Protein AF-A0A1M6XMZ6-F1 (afdb_monomer_lite)

Secondary structure (DSSP, 8-state):
-----TTTTTHHHHHHHHHHHTT--SSPPTT-S------GGG-HHHHHHHHHHHHHHHHHHHSPPPTTPPP--PPP----

Radius of gyration: 25.21 Å; chains: 1; bounding box: 42×61×68 Å

pLDDT: mean 78.69, std 12.02, range [51.84, 97.94]

Structure (mmCIF, N/CA/C/O backbone):
data_AF-A0A1M6XMZ6-F1
#
_entry.id   AF-A0A1M6XMZ6-F1
#
loop_
_atom_site.group_PDB
_atom_site.id
_atom_site.type_symbol
_atom_site.label_atom_id
_atom_site.label_alt_id
_atom_site.label_comp_id
_atom_site.label_asym_id
_atom_site.label_entity_id
_atom_site.label_seq_id
_atom_site.pdbx_PDB_ins_code
_atom_site.Cartn_x
_atom_site.Cartn_y
_atom_site.Cartn_z
_atom_site.occupancy
_atom_site.B_iso_or_equiv
_atom_site.auth_seq_id
_atom_site.auth_comp_id
_atom_site.auth_asym_id
_atom_site.auth_atom_id
_atom_site.pdbx_PDB_model_num
ATOM 1 N N . MET A 1 1 ? 13.226 26.218 -7.811 1.00 51.84 1 MET A N 1
ATOM 2 C CA . MET A 1 1 ? 13.828 24.886 -7.571 1.00 51.84 1 MET A CA 1
ATOM 3 C C . MET A 1 1 ? 12.705 23.881 -7.397 1.00 51.84 1 MET A C 1
ATOM 5 O O . MET A 1 1 ? 11.851 24.103 -6.551 1.00 51.84 1 MET A O 1
ATOM 9 N N . LYS A 1 2 ? 12.653 22.837 -8.228 1.00 57.91 2 LYS A N 1
ATOM 10 C CA . LYS A 1 2 ? 11.677 21.751 -8.078 1.00 57.91 2 LYS A CA 1
ATOM 11 C C . LYS A 1 2 ? 12.201 20.814 -6.991 1.00 57.91 2 LYS A C 1
ATOM 13 O O . LYS A 1 2 ? 13.281 20.255 -7.148 1.00 57.91 2 LYS A O 1
ATOM 18 N N . THR A 1 3 ? 11.494 20.704 -5.873 1.00 68.94 3 THR A N 1
ATOM 19 C CA . THR A 1 3 ? 11.831 19.753 -4.811 1.00 68.94 3 THR A CA 1
ATOM 20 C C . THR A 1 3 ? 11.523 18.345 -5.304 1.00 68.94 3 THR A C 1
ATOM 22 O O . THR A 1 3 ? 10.373 18.014 -5.583 1.00 68.94 3 THR A O 1
ATOM 25 N N . ILE A 1 4 ? 12.562 17.524 -5.447 1.00 65.75 4 ILE A N 1
ATOM 26 C CA . ILE A 1 4 ? 12.412 16.098 -5.741 1.00 65.7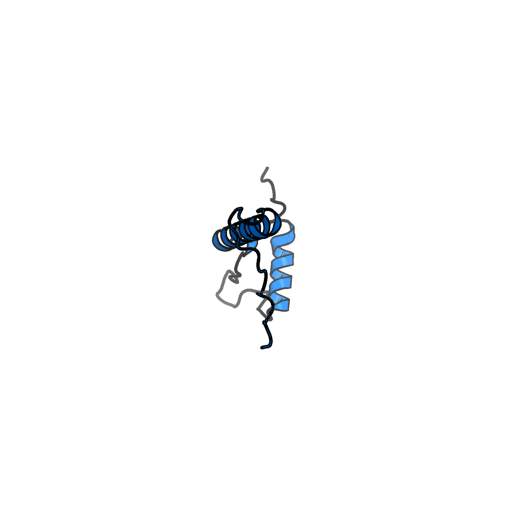5 4 ILE A CA 1
ATOM 27 C C . ILE A 1 4 ? 11.862 15.451 -4.469 1.00 65.75 4 ILE A C 1
ATOM 29 O O . ILE A 1 4 ? 12.483 15.520 -3.408 1.00 65.75 4 ILE A O 1
ATOM 33 N N . SER A 1 5 ? 10.665 14.871 -4.552 1.00 70.31 5 SER A N 1
ATOM 34 C CA . SER A 1 5 ? 10.096 14.104 -3.442 1.00 70.31 5 SER A CA 1
ATOM 35 C C . SER A 1 5 ? 10.979 12.883 -3.166 1.00 70.31 5 SER A C 1
ATOM 37 O O . SER A 1 5 ? 11.473 12.265 -4.106 1.00 70.31 5 SER A O 1
ATOM 39 N N . SER A 1 6 ? 11.126 12.470 -1.903 1.00 68.19 6 SER A N 1
ATOM 40 C CA . SER A 1 6 ? 11.842 11.230 -1.542 1.00 68.19 6 SER A CA 1
ATOM 41 C C . SER A 1 6 ? 11.321 9.986 -2.279 1.00 68.19 6 SER A C 1
ATOM 43 O O . SER A 1 6 ? 12.038 8.998 -2.375 1.00 68.19 6 SER A O 1
ATOM 45 N N . ILE A 1 7 ? 10.085 10.022 -2.786 1.00 66.06 7 ILE A N 1
ATOM 46 C CA . ILE A 1 7 ? 9.490 8.942 -3.585 1.00 66.06 7 ILE A CA 1
ATOM 47 C C . ILE A 1 7 ? 10.079 8.916 -5.005 1.00 66.06 7 ILE A C 1
ATOM 49 O O . ILE A 1 7 ? 10.235 7.853 -5.595 1.00 66.06 7 ILE A O 1
ATOM 53 N N . GLU A 1 8 ? 10.428 10.074 -5.571 1.00 72.62 8 GLU A N 1
ATOM 54 C CA . GLU A 1 8 ? 10.955 10.170 -6.937 1.00 72.62 8 GLU A CA 1
ATOM 55 C C . GLU A 1 8 ? 12.430 9.775 -7.035 1.00 72.62 8 GLU A C 1
ATOM 57 O O . GLU A 1 8 ? 12.839 9.269 -8.076 1.00 72.62 8 GLU A O 1
ATOM 62 N N . SER A 1 9 ? 13.212 9.928 -5.960 1.00 76.31 9 SER A N 1
ATOM 63 C CA . SER A 1 9 ? 14.663 9.688 -5.987 1.00 76.31 9 SER A CA 1
ATOM 64 C C . SER A 1 9 ? 15.059 8.250 -6.338 1.00 76.31 9 SER A C 1
ATOM 66 O O . SER A 1 9 ? 16.140 8.038 -6.873 1.00 76.31 9 SER A O 1
ATOM 68 N N . ASN A 1 10 ? 14.189 7.270 -6.073 1.00 78.50 10 ASN A N 1
ATOM 69 C CA . ASN A 1 10 ? 14.438 5.850 -6.350 1.00 78.50 10 ASN A CA 1
ATOM 70 C C . ASN A 1 10 ? 13.369 5.210 -7.250 1.00 78.50 10 ASN A C 1
ATOM 72 O O . ASN A 1 10 ? 13.342 3.989 -7.421 1.00 78.50 10 ASN A O 1
ATOM 76 N N . ALA A 1 11 ? 12.469 6.013 -7.825 1.00 78.19 11 ALA A N 1
ATOM 77 C CA . ALA A 1 11 ? 11.309 5.497 -8.546 1.00 78.19 11 ALA A CA 1
ATOM 78 C C . ALA A 1 11 ? 11.697 4.651 -9.771 1.00 78.19 11 ALA A C 1
ATOM 80 O O . ALA A 1 11 ? 11.048 3.642 -10.043 1.00 78.19 11 ALA A O 1
ATOM 81 N N . GLU A 1 12 ? 12.748 5.031 -10.501 1.00 79.25 12 GLU A N 1
ATOM 82 C CA . GLU A 1 12 ? 13.207 4.297 -11.689 1.00 79.25 12 GLU A CA 1
ATOM 83 C C . GLU A 1 12 ? 13.872 2.966 -11.331 1.00 79.25 12 GLU A C 1
ATOM 85 O O . GLU A 1 12 ? 13.468 1.929 -11.856 1.00 79.25 12 GLU A O 1
ATOM 90 N N . ALA A 1 13 ? 14.805 2.969 -10.373 1.00 84.50 13 ALA A N 1
ATOM 91 C CA . ALA A 1 13 ? 15.472 1.755 -9.898 1.00 84.50 13 ALA A CA 1
ATOM 92 C C . ALA A 1 13 ? 14.464 0.738 -9.339 1.00 84.50 13 ALA A C 1
ATOM 94 O O . ALA A 1 13 ? 14.507 -0.447 -9.671 1.00 84.50 13 ALA A O 1
ATOM 95 N N . ARG A 1 14 ? 13.485 1.214 -8.558 1.00 83.38 14 ARG A N 1
ATOM 96 C CA . ARG A 1 14 ? 12.399 0.378 -8.036 1.00 83.38 14 ARG A CA 1
ATOM 97 C C . ARG A 1 14 ? 11.528 -0.205 -9.149 1.00 83.38 14 ARG A C 1
ATOM 99 O O . ARG A 1 14 ? 11.144 -1.369 -9.072 1.00 83.38 14 ARG A O 1
ATOM 106 N N . ARG A 1 15 ? 11.196 0.582 -10.179 1.00 80.19 15 ARG A N 1
ATOM 107 C CA . ARG A 1 15 ? 10.413 0.099 -11.329 1.00 80.19 15 ARG A CA 1
ATOM 108 C C . ARG A 1 15 ? 11.169 -0.976 -12.102 1.00 80.19 15 ARG A C 1
ATOM 110 O O . ARG A 1 15 ? 10.570 -2.003 -12.402 1.00 80.19 15 ARG A O 1
ATOM 117 N N . ALA A 1 16 ? 12.458 -0.770 -12.368 1.00 83.94 16 ALA A N 1
ATOM 118 C CA . ALA A 1 16 ? 13.301 -1.756 -13.038 1.00 83.94 16 ALA A CA 1
ATOM 119 C C . ALA A 1 16 ? 13.359 -3.079 -12.254 1.00 83.94 16 ALA A C 1
ATOM 121 O O . ALA A 1 16 ? 13.078 -4.130 -12.826 1.00 83.94 16 ALA A O 1
ATOM 122 N N . TRP A 1 17 ? 13.602 -3.014 -10.938 1.00 85.88 17 TRP A N 1
ATOM 123 C CA . TRP A 1 17 ? 13.603 -4.193 -10.064 1.00 85.88 17 TRP A CA 1
ATOM 124 C C . TRP A 1 17 ? 12.250 -4.926 -10.051 1.00 85.88 17 TRP A C 1
ATOM 126 O O . TRP A 1 17 ? 12.189 -6.138 -10.235 1.00 85.88 17 TRP A O 1
ATOM 136 N N . LEU A 1 18 ? 11.133 -4.205 -9.912 1.00 84.31 18 LEU A N 1
ATOM 137 C CA . LEU A 1 18 ? 9.808 -4.835 -9.926 1.00 84.31 18 LEU A CA 1
ATOM 138 C C . LEU A 1 18 ? 9.505 -5.536 -11.256 1.00 84.31 18 LEU A C 1
ATOM 140 O O . LEU A 1 18 ? 8.825 -6.559 -11.264 1.00 84.31 18 LEU A O 1
ATOM 144 N N . ARG A 1 19 ? 9.988 -4.999 -12.382 1.00 84.25 19 ARG A N 1
ATOM 145 C CA . ARG A 1 19 ? 9.794 -5.638 -13.687 1.00 84.25 19 ARG A CA 1
ATOM 146 C C . ARG A 1 19 ? 10.618 -6.902 -13.842 1.00 84.25 19 ARG A C 1
ATOM 148 O O . ARG A 1 19 ? 10.075 -7.881 -14.347 1.00 84.25 19 ARG A O 1
ATOM 155 N N . SER A 1 20 ? 11.865 -6.906 -13.369 1.00 87.81 20 SER A N 1
ATOM 156 C CA . SER A 1 20 ? 12.679 -8.123 -13.390 1.00 87.81 20 SER A CA 1
ATOM 157 C C . SER A 1 20 ? 12.049 -9.236 -12.553 1.00 87.81 20 SER A C 1
ATOM 159 O O . SER A 1 20 ? 11.967 -10.363 -13.026 1.00 87.81 20 SER A O 1
ATOM 161 N N . GLU A 1 21 ? 11.521 -8.915 -11.368 1.00 87.38 21 GLU A N 1
ATOM 162 C CA . GLU A 1 21 ? 10.827 -9.889 -10.507 1.00 87.38 21 GLU A CA 1
ATOM 163 C C . GLU A 1 21 ? 9.542 -10.440 -11.147 1.00 87.38 21 GLU A C 1
ATOM 165 O O . GLU A 1 21 ? 9.191 -11.602 -10.968 1.00 87.38 21 GLU A O 1
ATOM 170 N N . GLN A 1 22 ? 8.826 -9.615 -11.915 1.00 85.06 22 GLN A N 1
ATOM 171 C CA . GLN A 1 22 ? 7.566 -9.997 -12.564 1.00 85.06 22 GLN A CA 1
ATOM 172 C C . GLN A 1 22 ? 7.759 -10.649 -13.943 1.00 85.06 22 G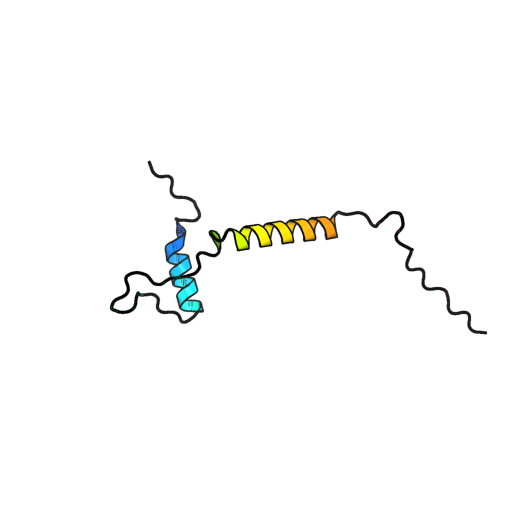LN A C 1
ATOM 174 O O . GLN A 1 22 ? 6.768 -10.973 -14.598 1.00 85.06 22 GLN A O 1
ATOM 179 N N . GLY A 1 23 ? 9.003 -10.807 -14.413 1.00 86.38 23 GLY A N 1
ATOM 180 C CA . GLY A 1 23 ? 9.299 -11.275 -15.771 1.00 86.38 23 GLY A CA 1
ATOM 181 C C . GLY A 1 23 ? 8.765 -10.340 -16.864 1.00 86.38 23 GLY A C 1
ATOM 182 O O . GLY A 1 23 ? 8.503 -10.778 -17.983 1.00 86.38 23 GLY A O 1
ATOM 183 N N . LEU A 1 24 ? 8.553 -9.061 -16.537 1.00 82.44 24 LEU A N 1
ATOM 184 C CA . LEU A 1 24 ? 8.019 -8.065 -17.459 1.00 82.44 24 LEU A CA 1
ATOM 185 C C . LEU A 1 24 ? 9.149 -7.384 -18.246 1.00 82.44 24 LEU A C 1
ATOM 187 O O . LEU A 1 24 ? 10.225 -7.147 -17.691 1.00 82.44 24 LEU A O 1
ATOM 191 N N . PRO A 1 25 ? 8.903 -6.985 -19.508 1.00 79.62 25 PRO A N 1
ATOM 192 C CA . PRO A 1 25 ? 9.871 -6.226 -20.293 1.00 79.62 25 PRO A CA 1
ATOM 193 C C . PRO A 1 25 ? 10.264 -4.921 -19.595 1.00 79.62 25 PRO A C 1
ATOM 195 O O . PRO A 1 25 ? 9.401 -4.120 -19.231 1.00 79.62 25 PRO A O 1
ATOM 198 N N . VAL A 1 26 ? 11.568 -4.709 -19.403 1.00 77.44 26 VAL A N 1
ATOM 199 C CA . VAL A 1 26 ? 12.103 -3.483 -18.785 1.00 77.44 26 VAL A CA 1
ATOM 200 C C . VAL A 1 26 ? 12.003 -2.300 -19.750 1.00 77.44 26 VAL A C 1
ATOM 202 O O . VAL A 1 26 ? 11.673 -1.194 -19.317 1.00 77.44 26 VAL A O 1
ATOM 205 N N . GLU A 1 27 ? 12.193 -2.573 -21.042 1.00 81.12 27 GLU A N 1
ATOM 206 C CA . GLU A 1 27 ? 12.077 -1.612 -22.137 1.00 81.12 27 GLU A CA 1
ATOM 207 C C . GLU A 1 27 ? 10.677 -1.615 -22.778 1.00 81.12 27 GLU A C 1
ATOM 209 O O . GLU A 1 27 ? 10.004 -2.654 -22.801 1.00 81.12 27 GLU A O 1
ATOM 214 N N . PRO A 1 28 ? 10.212 -0.467 -23.308 1.00 75.31 28 PRO A N 1
ATOM 215 C CA . PRO A 1 28 ? 9.014 -0.400 -24.136 1.00 75.31 28 PRO A CA 1
ATOM 216 C C . PRO A 1 28 ? 9.130 -1.294 -25.371 1.00 75.31 28 PRO A C 1
ATOM 218 O O . PRO A 1 28 ? 10.179 -1.365 -26.003 1.00 75.31 28 P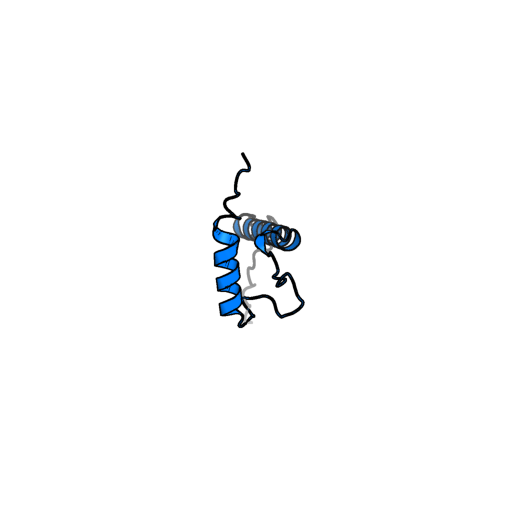RO A O 1
ATOM 221 N N . ALA A 1 29 ? 8.030 -1.955 -25.733 1.00 76.38 29 ALA A N 1
ATOM 222 C CA . ALA A 1 29 ? 7.939 -2.655 -27.008 1.00 76.38 29 ALA A CA 1
ATOM 223 C C . ALA A 1 29 ? 7.925 -1.656 -28.175 1.00 76.38 29 ALA A C 1
ATOM 225 O O . ALA A 1 29 ? 7.464 -0.519 -28.024 1.00 76.38 29 ALA A O 1
ATOM 226 N N . ASP A 1 30 ? 8.363 -2.105 -29.350 1.00 80.12 30 ASP A N 1
ATOM 227 C CA . ASP A 1 30 ? 8.337 -1.296 -30.568 1.00 80.12 30 ASP A CA 1
ATOM 228 C C . ASP A 1 30 ? 6.938 -0.720 -30.830 1.00 80.12 30 ASP A C 1
ATOM 230 O O . ASP A 1 30 ? 5.918 -1.405 -30.725 1.00 80.12 30 ASP A O 1
ATOM 234 N N . GLY A 1 31 ? 6.885 0.575 -31.149 1.00 79.69 31 GLY A N 1
ATOM 235 C CA . GLY A 1 31 ? 5.632 1.305 -31.363 1.00 79.69 31 GLY A CA 1
ATOM 236 C C . GLY A 1 31 ? 4.939 1.805 -30.087 1.00 79.69 31 GLY A C 1
ATOM 237 O O . GLY A 1 31 ? 3.935 2.509 -30.189 1.00 79.69 31 GLY A O 1
ATOM 238 N N . TYR A 1 32 ? 5.478 1.521 -28.897 1.00 73.50 32 TYR A N 1
ATOM 239 C CA . TYR A 1 32 ? 4.992 2.060 -27.625 1.00 73.50 32 TYR A CA 1
ATOM 240 C C . TYR A 1 32 ? 5.996 3.032 -27.003 1.00 73.50 32 TYR A C 1
ATOM 242 O O . TYR A 1 32 ? 7.204 2.840 -27.058 1.00 73.50 32 TYR A O 1
ATOM 250 N N . THR A 1 33 ? 5.489 4.085 -26.358 1.00 72.81 33 THR A N 1
ATOM 251 C CA . THR A 1 33 ? 6.325 5.113 -25.710 1.00 72.81 33 THR A CA 1
ATOM 252 C C . THR A 1 33 ? 6.476 4.912 -24.204 1.00 72.81 33 THR A C 1
ATOM 254 O O . THR A 1 33 ? 7.309 5.560 -23.577 1.00 72.81 33 THR A O 1
ATOM 257 N N . VAL A 1 34 ? 5.657 4.044 -23.594 1.00 67.12 34 VAL A N 1
ATOM 258 C CA . VAL A 1 34 ? 5.623 3.839 -22.140 1.00 67.12 34 VAL A CA 1
ATOM 259 C C . VAL A 1 34 ? 5.227 2.403 -21.807 1.00 67.12 34 VAL A C 1
ATOM 261 O O . VAL A 1 34 ? 4.170 1.933 -22.227 1.00 67.12 34 VAL A O 1
ATOM 264 N N . VAL A 1 35 ? 6.000 1.742 -20.944 1.00 69.69 35 VAL A N 1
ATOM 265 C CA . VAL A 1 35 ? 5.558 0.517 -20.261 1.00 69.69 35 VAL A CA 1
ATOM 266 C C . VAL A 1 35 ? 4.695 0.921 -19.063 1.00 69.69 35 VAL A C 1
ATOM 268 O O . VAL A 1 35 ? 5.206 1.419 -18.054 1.00 69.69 35 VAL A O 1
ATOM 271 N N . ARG A 1 36 ? 3.367 0.757 -19.156 1.00 69.62 36 ARG A N 1
ATOM 272 C CA . ARG A 1 36 ? 2.456 1.083 -18.043 1.00 69.62 36 ARG A CA 1
ATOM 273 C C . ARG A 1 36 ? 2.651 0.089 -16.902 1.00 69.62 36 ARG A C 1
ATOM 275 O O . ARG A 1 36 ? 2.288 -1.073 -17.011 1.00 69.62 36 ARG A O 1
ATOM 282 N N . GLN A 1 37 ? 3.175 0.577 -15.785 1.00 71.19 37 GLN A N 1
ATOM 283 C CA . GLN A 1 37 ? 3.228 -0.151 -14.522 1.00 71.19 37 GLN A CA 1
ATOM 284 C C . GLN A 1 37 ? 2.391 0.601 -13.488 1.00 71.19 37 GLN A C 1
ATOM 286 O O . GLN A 1 37 ? 2.411 1.833 -13.450 1.00 71.19 37 GLN A O 1
ATOM 291 N N . SER A 1 38 ? 1.624 -0.136 -12.683 1.00 72.75 38 SER A N 1
ATOM 292 C CA . SER A 1 38 ? 0.822 0.440 -11.601 1.00 72.75 38 SER A CA 1
ATOM 293 C C . SER A 1 38 ? 1.732 1.177 -10.620 1.00 72.75 38 SER A C 1
ATOM 295 O O . SER A 1 38 ? 2.623 0.578 -10.015 1.00 72.75 38 SER A O 1
ATOM 297 N N . ASP A 1 39 ? 1.509 2.481 -10.453 1.00 75.38 39 ASP A N 1
ATOM 298 C CA . ASP A 1 39 ? 2.210 3.281 -9.451 1.00 75.38 39 ASP A CA 1
ATOM 299 C C . ASP A 1 39 ? 1.469 3.136 -8.114 1.00 75.38 39 ASP A C 1
ATOM 301 O O . ASP A 1 39 ? 0.716 4.008 -7.676 1.00 75.38 39 ASP A O 1
ATOM 305 N N . PHE A 1 40 ? 1.613 1.955 -7.511 1.00 73.94 40 PHE A N 1
ATOM 306 C CA . PHE A 1 40 ? 0.914 1.547 -6.291 1.00 73.94 40 PHE A CA 1
ATOM 307 C C . PHE A 1 40 ? 1.058 2.569 -5.156 1.00 73.94 40 PHE A C 1
ATOM 309 O O . PHE A 1 40 ? 0.091 2.888 -4.470 1.00 73.94 40 PHE A O 1
ATOM 316 N N . GLU A 1 41 ? 2.239 3.170 -5.028 1.00 70.19 41 GLU A N 1
ATOM 317 C CA . GLU A 1 41 ? 2.556 4.177 -4.010 1.00 70.19 41 GLU A CA 1
ATOM 318 C C . GLU A 1 41 ? 1.800 5.499 -4.219 1.00 70.19 41 GLU A C 1
ATOM 320 O O . GLU A 1 41 ? 1.580 6.257 -3.268 1.00 70.19 41 GLU A O 1
ATOM 325 N N . LYS A 1 42 ? 1.358 5.771 -5.453 1.00 78.06 42 LYS A N 1
ATOM 326 C CA . LYS A 1 42 ? 0.503 6.912 -5.815 1.00 78.06 42 LYS A CA 1
ATOM 327 C C . LYS A 1 42 ? -0.983 6.551 -5.866 1.00 78.06 42 LYS A C 1
ATOM 329 O O . LYS A 1 42 ? -1.817 7.447 -6.006 1.00 78.06 42 LYS A O 1
ATOM 334 N N . SER A 1 43 ? -1.338 5.272 -5.731 1.00 84.69 43 SER A N 1
ATOM 335 C CA . SER A 1 43 ? -2.731 4.829 -5.746 1.00 84.69 43 SER A CA 1
ATOM 336 C C . SER A 1 43 ? -3.482 5.365 -4.530 1.00 84.69 43 SER A C 1
ATOM 338 O O . SER A 1 43 ? -3.220 4.987 -3.387 1.00 84.69 43 SER A O 1
ATOM 340 N N . ARG A 1 44 ? -4.469 6.234 -4.779 1.00 89.81 44 ARG A N 1
ATOM 341 C CA . ARG A 1 44 ? -5.370 6.745 -3.733 1.00 89.81 44 ARG A CA 1
ATOM 342 C C . ARG A 1 44 ? -6.146 5.615 -3.061 1.00 89.81 44 ARG A C 1
ATOM 344 O O . ARG A 1 44 ? -6.323 5.645 -1.849 1.00 89.81 44 ARG A O 1
ATOM 351 N N . VAL A 1 45 ? -6.558 4.618 -3.845 1.00 91.25 45 VAL A N 1
ATOM 352 C CA . VAL A 1 45 ? -7.309 3.456 -3.356 1.00 91.25 45 VAL A CA 1
ATOM 353 C C . VAL A 1 45 ? -6.450 2.638 -2.400 1.00 91.25 45 VAL A C 1
ATOM 355 O O . VAL A 1 45 ? -6.896 2.346 -1.296 1.00 91.25 45 VAL A O 1
ATOM 358 N N . TRP A 1 46 ? -5.200 2.335 -2.769 1.00 89.44 46 TRP A N 1
ATOM 359 C CA . TRP A 1 46 ? -4.317 1.588 -1.872 1.00 89.44 46 TRP A CA 1
ATOM 360 C C . TRP A 1 46 ? -4.055 2.343 -0.567 1.00 89.44 46 TRP A C 1
ATOM 362 O O . TRP A 1 46 ? -4.172 1.759 0.506 1.00 89.44 46 TRP A O 1
ATOM 372 N N . ARG A 1 47 ? -3.771 3.650 -0.642 1.00 91.31 47 ARG A N 1
ATOM 373 C CA . ARG A 1 47 ? -3.559 4.481 0.554 1.00 91.31 47 ARG A CA 1
ATOM 374 C C . ARG A 1 47 ? -4.774 4.465 1.479 1.00 91.31 47 ARG A C 1
ATOM 376 O O . ARG A 1 47 ? -4.611 4.307 2.683 1.00 91.31 47 ARG A O 1
ATOM 383 N N . ALA A 1 48 ? -5.978 4.598 0.924 1.00 95.62 48 ALA A N 1
ATOM 384 C CA . ALA A 1 48 ? -7.211 4.549 1.703 1.00 95.62 48 ALA A CA 1
ATOM 385 C C . ALA A 1 48 ? -7.400 3.183 2.384 1.00 95.62 48 ALA A C 1
ATOM 387 O O . ALA A 1 48 ? -7.690 3.136 3.576 1.00 95.62 48 ALA A O 1
ATOM 388 N N . ILE A 1 49 ? -7.168 2.084 1.656 1.00 96.19 49 ILE A N 1
ATOM 389 C CA . ILE A 1 49 ? -7.240 0.721 2.205 1.00 96.19 49 ILE A CA 1
ATOM 390 C C . ILE A 1 49 ? -6.215 0.533 3.326 1.00 96.19 49 ILE A C 1
ATOM 392 O O . ILE A 1 49 ? -6.558 0.022 4.388 1.00 96.19 49 ILE A O 1
ATOM 396 N N . PHE A 1 50 ? -4.973 0.973 3.119 1.00 94.19 50 PHE A N 1
ATOM 397 C CA . PHE A 1 50 ? -3.915 0.871 4.121 1.00 94.19 50 PHE A CA 1
ATOM 398 C C . PHE A 1 50 ? -4.268 1.638 5.403 1.00 94.19 50 PHE A C 1
ATOM 400 O O . PHE A 1 50 ? -4.139 1.097 6.498 1.00 94.19 50 PHE A O 1
ATOM 407 N N . ILE A 1 51 ? -4.772 2.871 5.274 1.00 96.62 51 ILE A N 1
ATOM 408 C CA . ILE A 1 51 ? -5.229 3.678 6.416 1.00 96.62 51 ILE A CA 1
ATOM 409 C C . ILE A 1 51 ? -6.376 2.973 7.150 1.00 96.62 51 ILE A C 1
ATOM 411 O O . ILE A 1 51 ? -6.335 2.857 8.372 1.00 96.62 51 ILE A O 1
ATOM 415 N N . ALA A 1 52 ? -7.376 2.466 6.425 1.00 97.81 52 ALA A N 1
ATOM 416 C CA . ALA A 1 52 ? -8.500 1.749 7.024 1.00 97.81 52 ALA A CA 1
ATOM 417 C C . ALA A 1 52 ? -8.043 0.495 7.788 1.00 97.81 52 ALA A C 1
ATOM 419 O O . ALA A 1 52 ? -8.489 0.260 8.910 1.00 97.81 52 ALA A O 1
ATOM 420 N N . ALA A 1 53 ? -7.109 -0.274 7.221 1.00 97.81 53 ALA A N 1
ATOM 421 C CA . ALA A 1 53 ? -6.528 -1.438 7.880 1.00 97.81 53 ALA A CA 1
ATOM 422 C C . ALA A 1 53 ? -5.763 -1.051 9.156 1.00 97.81 53 ALA A C 1
ATOM 424 O O . ALA A 1 53 ? -5.949 -1.683 10.194 1.00 97.81 53 ALA A O 1
ATOM 425 N N . ALA A 1 54 ? -4.959 0.015 9.113 1.00 97.81 54 ALA A N 1
ATOM 426 C CA . ALA A 1 54 ? -4.243 0.514 10.286 1.00 97.81 54 ALA A CA 1
ATOM 427 C C . ALA A 1 54 ? -5.205 0.943 11.409 1.00 97.81 54 ALA A C 1
ATOM 429 O O . ALA A 1 54 ? -4.975 0.617 12.573 1.00 97.81 54 ALA A O 1
ATOM 430 N N . ILE A 1 55 ? -6.312 1.610 11.062 1.00 97.94 55 ILE A N 1
ATOM 431 C CA . ILE A 1 55 ? -7.365 1.976 12.020 1.00 97.94 55 ILE A CA 1
ATOM 432 C C . ILE A 1 55 ? -7.999 0.721 12.631 1.00 97.94 55 ILE A C 1
ATOM 434 O O . ILE A 1 55 ? -8.133 0.650 13.849 1.00 97.94 55 ILE A O 1
ATOM 438 N N . ALA A 1 56 ? -8.352 -0.278 11.817 1.00 97.12 56 ALA A N 1
ATOM 439 C CA . ALA A 1 56 ? -8.950 -1.523 12.301 1.00 97.12 56 ALA A CA 1
ATOM 440 C C . ALA A 1 56 ? -8.021 -2.279 13.267 1.00 97.12 56 ALA A C 1
ATOM 442 O O . ALA A 1 56 ? -8.471 -2.753 14.307 1.00 97.12 56 ALA A O 1
ATOM 443 N N . VAL A 1 57 ? -6.719 -2.340 12.964 1.00 97.62 57 VAL A N 1
ATOM 444 C CA . VAL A 1 57 ? -5.709 -2.927 13.861 1.00 97.62 57 VAL A CA 1
ATOM 445 C C . VAL A 1 57 ? -5.606 -2.129 15.160 1.00 97.62 57 VAL A C 1
ATOM 447 O O . VAL A 1 57 ? -5.599 -2.719 16.236 1.00 97.62 57 VAL A O 1
ATOM 450 N N . GLY A 1 58 ? -5.578 -0.795 15.085 1.00 96.81 58 GLY A N 1
ATOM 451 C CA . GLY A 1 58 ? -5.587 0.053 16.276 1.00 96.81 58 GLY A CA 1
ATOM 452 C C . GLY A 1 58 ? -6.822 -0.190 17.148 1.00 96.81 58 GLY A C 1
ATOM 453 O O . GLY A 1 58 ? -6.705 -0.355 18.357 1.00 96.81 58 GLY A O 1
ATOM 454 N N . ILE A 1 59 ? -7.999 -0.299 16.534 1.00 94.81 59 ILE A N 1
ATOM 455 C CA . ILE A 1 59 ? -9.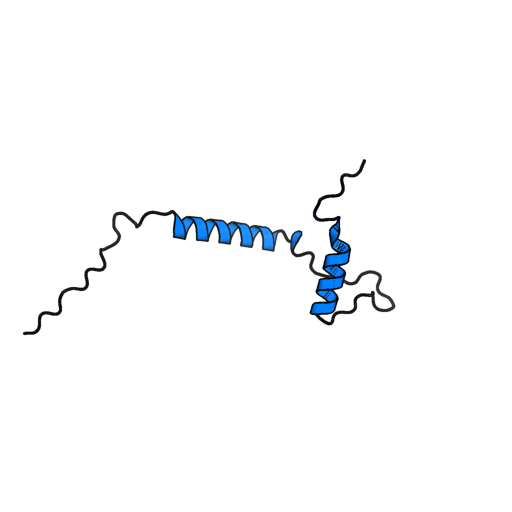240 -0.644 17.233 1.00 94.81 59 ILE A CA 1
ATOM 456 C C . ILE A 1 59 ? -9.112 -2.001 17.932 1.00 94.81 59 ILE A C 1
ATOM 458 O O . ILE A 1 59 ? -9.361 -2.087 19.129 1.00 94.81 59 ILE A O 1
ATOM 462 N N . ALA A 1 60 ? -8.674 -3.037 17.217 1.00 92.19 60 ALA A N 1
ATOM 463 C CA . ALA A 1 60 ? -8.561 -4.386 17.764 1.00 92.19 60 ALA A CA 1
ATOM 464 C C . ALA A 1 60 ? -7.577 -4.487 18.943 1.00 92.19 60 ALA A C 1
ATOM 466 O O . ALA A 1 60 ? -7.780 -5.305 19.836 1.00 92.19 60 ALA A O 1
ATOM 467 N N . LEU A 1 61 ? -6.515 -3.676 18.946 1.00 95.19 61 LEU A N 1
ATOM 468 C CA . LEU A 1 61 ? -5.488 -3.705 19.990 1.00 95.19 61 LEU A CA 1
ATOM 469 C C . LEU A 1 61 ? -5.807 -2.809 21.191 1.00 95.19 61 LEU A C 1
ATOM 471 O O . LEU A 1 61 ? -5.391 -3.128 22.303 1.00 95.19 61 LEU A O 1
ATOM 475 N N . PHE A 1 62 ? -6.496 -1.684 20.978 1.00 93.56 62 PHE A N 1
ATOM 476 C CA . PHE A 1 62 ? -6.653 -0.644 22.001 1.00 93.56 62 PHE A CA 1
ATOM 477 C C . PHE A 1 62 ? -8.091 -0.436 22.477 1.00 93.56 62 PHE A C 1
ATOM 479 O O . PHE A 1 62 ? -8.283 0.270 23.468 1.00 93.56 62 PHE A O 1
ATOM 486 N N . GLN A 1 63 ? -9.105 -1.015 21.823 1.00 88.31 63 GLN A N 1
ATOM 487 C CA . GLN A 1 63 ? -10.457 -0.952 22.372 1.00 88.31 63 GLN A CA 1
ATOM 488 C C . GLN A 1 63 ? -10.592 -1.905 23.566 1.00 88.31 63 GLN A C 1
ATOM 490 O O . GLN A 1 63 ? -10.341 -3.104 23.424 1.00 88.31 63 GLN A O 1
ATOM 495 N N . PRO A 1 64 ? -10.993 -1.397 24.747 1.00 80.62 64 PRO A N 1
ATOM 496 C CA . PRO A 1 64 ? -11.287 -2.255 25.882 1.00 80.62 64 PRO A CA 1
ATOM 497 C C . PRO A 1 64 ? -12.461 -3.178 25.547 1.00 80.62 64 PRO A C 1
ATOM 499 O O . PRO A 1 64 ? -13.332 -2.831 24.743 1.00 80.62 64 PRO A O 1
ATOM 502 N N . ALA A 1 65 ? -12.486 -4.352 26.184 1.00 76.31 65 ALA A N 1
ATOM 503 C CA . ALA A 1 65 ? -13.603 -5.276 26.053 1.00 76.31 65 ALA A CA 1
ATOM 504 C C . ALA A 1 65 ? -14.925 -4.543 26.357 1.00 76.31 65 ALA A C 1
ATOM 506 O O . ALA A 1 65 ? -14.959 -3.725 27.285 1.00 76.31 65 ALA A O 1
ATOM 507 N N . PRO A 1 66 ? -15.998 -4.806 25.585 1.00 75.69 66 PRO A N 1
ATOM 508 C CA . PRO A 1 66 ? -17.287 -4.178 25.832 1.00 75.69 66 PRO A CA 1
ATOM 509 C C . PRO A 1 66 ? -17.700 -4.408 27.287 1.00 75.69 66 PRO A C 1
ATOM 511 O O . PRO A 1 66 ? -17.586 -5.529 27.782 1.00 75.69 66 PRO A O 1
ATOM 514 N N . ALA A 1 67 ? -18.190 -3.363 27.959 1.00 72.50 67 ALA A N 1
ATOM 515 C CA . ALA A 1 67 ? -18.593 -3.438 29.367 1.00 72.50 67 ALA A CA 1
ATOM 516 C C . ALA A 1 67 ? -19.671 -4.512 29.622 1.00 72.50 67 ALA A C 1
ATOM 518 O O . ALA A 1 67 ? -19.705 -5.098 30.698 1.00 72.50 67 ALA A O 1
ATOM 519 N N . ASP A 1 68 ? -20.478 -4.813 28.599 1.00 72.25 68 ASP A N 1
ATOM 520 C CA . ASP A 1 68 ? -21.540 -5.823 28.626 1.00 72.25 68 ASP A CA 1
ATOM 521 C C . ASP A 1 68 ? -21.160 -7.125 27.902 1.00 72.25 68 ASP A C 1
ATOM 523 O O . ASP A 1 68 ? -22.030 -7.931 27.567 1.00 72.25 68 ASP A O 1
ATOM 527 N N . ALA A 1 69 ? -19.875 -7.345 27.597 1.00 65.69 69 ALA A N 1
ATOM 528 C CA . ALA A 1 69 ? -19.446 -8.605 27.006 1.00 65.69 69 ALA A CA 1
ATOM 529 C C . ALA A 1 69 ? -19.745 -9.741 28.001 1.00 65.69 69 ALA A C 1
ATOM 531 O O . ALA A 1 69 ? -19.191 -9.730 29.104 1.00 65.69 69 ALA A O 1
ATOM 532 N N . PRO A 1 70 ? -20.599 -10.726 27.654 1.00 68.69 70 PRO A N 1
ATOM 533 C CA . PRO A 1 70 ? -20.841 -11.848 28.540 1.00 68.69 70 PRO A CA 1
ATOM 534 C C . PRO A 1 70 ? -19.510 -12.555 28.777 1.00 68.69 70 PRO A C 1
ATOM 536 O O . PRO A 1 70 ? -18.841 -12.980 27.831 1.00 68.69 70 PRO A O 1
ATOM 539 N N . THR A 1 71 ? -19.111 -12.669 30.043 1.00 64.88 71 THR A N 1
ATOM 540 C CA . THR A 1 71 ? -17.984 -13.505 30.437 1.00 64.88 71 THR A CA 1
ATOM 54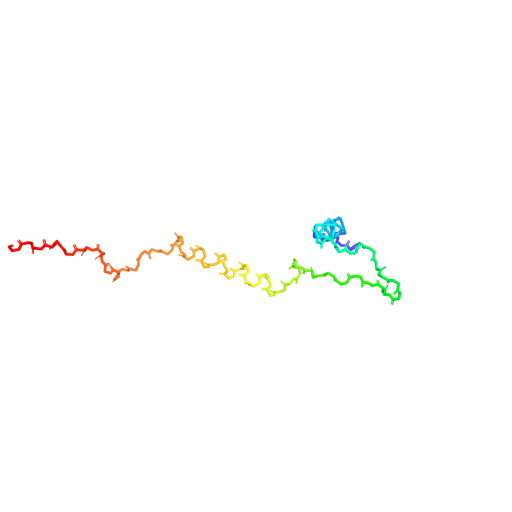1 C C . THR A 1 71 ? -18.267 -14.887 29.869 1.00 64.88 71 THR A C 1
ATOM 543 O O . THR A 1 71 ? -19.309 -15.472 30.171 1.00 64.88 71 THR A O 1
ATOM 546 N N . ALA A 1 72 ? -17.380 -15.399 29.015 1.00 65.19 72 ALA A N 1
ATOM 547 C CA . ALA A 1 72 ? -17.462 -16.757 28.495 1.00 65.19 72 ALA A CA 1
ATOM 548 C C . ALA A 1 72 ? -17.154 -17.759 29.624 1.00 65.19 72 ALA A C 1
ATOM 550 O O . ALA A 1 72 ? -16.190 -18.515 29.577 1.00 65.19 72 ALA A O 1
ATOM 551 N N . THR A 1 73 ? -17.959 -17.740 30.680 1.00 59.78 73 THR A N 1
ATOM 552 C CA . THR A 1 73 ? -17.996 -18.766 31.703 1.00 59.78 73 THR A CA 1
ATOM 553 C C . THR A 1 73 ? -18.846 -19.877 31.118 1.00 59.78 73 THR A C 1
ATOM 555 O O . THR A 1 73 ? -20.075 -19.845 31.181 1.00 59.78 73 THR A O 1
ATOM 558 N N . ALA A 1 74 ? -18.189 -20.843 30.477 1.00 63.84 74 ALA A N 1
ATOM 559 C CA . ALA A 1 74 ? -18.829 -22.103 30.135 1.00 63.84 74 ALA A CA 1
ATOM 560 C C . ALA A 1 74 ? -19.498 -22.658 31.410 1.00 63.84 74 ALA A C 1
ATOM 562 O O . ALA A 1 74 ? -18.820 -22.761 32.437 1.00 63.84 74 ALA A O 1
ATOM 563 N N . PRO A 1 75 ? -20.804 -22.985 31.405 1.00 57.34 75 PRO A N 1
ATOM 564 C CA . PRO A 1 75 ? -21.418 -23.577 32.580 1.00 57.34 75 PRO A CA 1
ATOM 565 C C . PRO A 1 75 ? -20.761 -24.934 32.837 1.00 57.34 75 PRO A C 1
ATOM 567 O O . PRO A 1 75 ? -20.598 -25.741 31.917 1.00 57.34 75 PRO A O 1
ATOM 570 N N . ALA A 1 76 ? -20.369 -25.181 34.090 1.00 60.97 76 ALA A N 1
ATOM 571 C CA . ALA A 1 76 ? -19.896 -26.487 34.517 1.00 60.97 76 ALA A CA 1
ATOM 572 C C . ALA A 1 76 ? -20.956 -27.528 34.136 1.00 60.97 76 ALA A C 1
ATOM 574 O O . ALA A 1 76 ? -22.105 -27.449 34.574 1.00 60.97 76 ALA A O 1
ATOM 575 N N . ARG A 1 77 ? -20.581 -28.477 33.272 1.00 59.47 77 ARG A N 1
ATOM 576 C CA . ARG A 1 77 ? -21.425 -29.615 32.907 1.00 59.47 77 ARG A CA 1
ATOM 577 C C . ARG A 1 77 ? -21.730 -30.385 34.192 1.00 59.47 77 ARG A C 1
ATOM 579 O O . ARG A 1 77 ? -20.870 -31.103 34.689 1.00 59.47 77 ARG A O 1
ATOM 586 N N . ALA A 1 78 ? -22.939 -30.217 34.719 1.00 5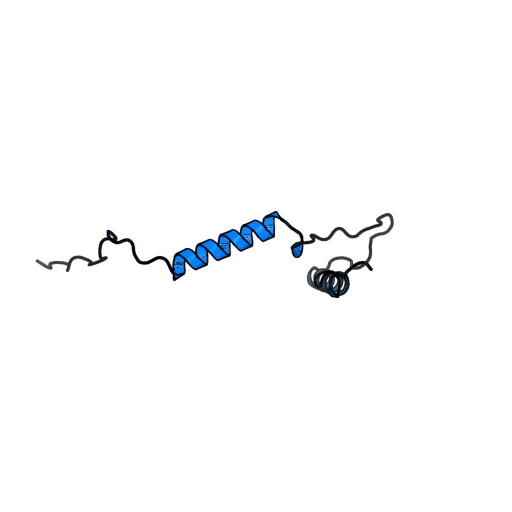7.44 78 ALA A N 1
ATOM 587 C CA . ALA A 1 78 ? -23.455 -31.059 35.783 1.00 57.44 78 ALA A CA 1
ATOM 588 C C . ALA A 1 78 ? -23.628 -32.471 35.212 1.00 57.44 78 ALA A C 1
ATOM 590 O O . ALA A 1 78 ? -24.506 -32.722 34.387 1.00 57.44 78 ALA A O 1
ATOM 591 N N . THR A 1 79 ? -22.728 -33.372 35.587 1.00 62.69 79 THR A N 1
ATOM 592 C CA . THR A 1 79 ? -22.945 -34.809 35.452 1.00 62.69 79 THR A CA 1
ATOM 593 C C . THR A 1 79 ? -23.931 -35.214 36.541 1.00 62.69 79 THR A C 1
ATOM 595 O O . THR A 1 79 ? -23.621 -35.056 37.723 1.00 62.69 79 THR A O 1
ATOM 598 N N . ALA A 1 80 ? -25.122 -35.639 36.120 1.00 62.53 80 ALA A N 1
ATOM 599 C CA . ALA A 1 80 ? -26.088 -36.341 36.959 1.00 62.53 80 ALA A CA 1
ATOM 600 C C . ALA A 1 80 ? -25.644 -37.790 37.194 1.00 62.53 80 ALA A C 1
ATOM 602 O O . ALA A 1 80 ? -24.941 -38.330 36.305 1.00 62.53 80 ALA A O 1
#

Organism: NCBI:txid169427

Sequence (80 aa):
MKTISSIESNAEARRAWLRSEQGLPVEPADGYTVVRQSDFEKSRVWRAIFIAAAIAVGIALFQPAPADAPTATAPARATA

Foldseek 3Di:
DDDDPPCNVCVLVVLQVVCVVVVHDNDDDPPDDDDDDDPLVPDPVNVVVVVVVVVVVCCVVPPDDPPPDPDPPDPDPDDD